Protein AF-A0A852DL63-F1 (afdb_monomer_lite)

Organism: Passerina amoena (NCBI:txid142471)

pLDDT: mean 70.19, std 13.66, range [42.47, 93.62]

Radius of gyration: 17.82 Å; chains: 1; bounding box: 45×31×42 Å

Structure (mmCIF, N/CA/C/O backbone):
data_AF-A0A852DL63-F1
#
_entry.id   AF-A0A852DL63-F1
#
loop_
_atom_site.group_PDB
_atom_site.id
_atom_site.type_symbol
_atom_site.label_atom_id
_atom_site.label_alt_id
_atom_site.label_comp_id
_atom_site.label_asym_id
_atom_site.label_entity_id
_atom_site.label_seq_id
_atom_site.pdbx_PDB_ins_code
_atom_site.Cartn_x
_atom_site.Cartn_y
_atom_site.Cartn_z
_atom_site.occupancy
_atom_site.B_iso_or_equiv
_atom_site.auth_seq_id
_atom_site.auth_comp_id
_atom_site.auth_asym_id
_atom_site.auth_atom_id
_atom_site.pdbx_PDB_model_num
ATOM 1 N N . LEU A 1 1 ? 13.808 -12.473 4.435 1.00 52.59 1 LEU A N 1
ATOM 2 C CA . LEU A 1 1 ? 12.927 -13.322 3.592 1.00 52.59 1 LEU A CA 1
ATOM 3 C C . LEU A 1 1 ? 12.210 -12.532 2.491 1.00 52.59 1 LEU A C 1
ATOM 5 O O . LEU A 1 1 ? 12.434 -12.867 1.335 1.00 52.59 1 LEU A O 1
ATOM 9 N N . GLN A 1 2 ? 11.446 -11.468 2.790 1.00 59.06 2 GLN A N 1
ATOM 10 C CA . GLN A 1 2 ? 10.781 -10.628 1.766 1.00 59.06 2 GLN A CA 1
ATOM 11 C C . GLN A 1 2 ? 11.739 -10.111 0.679 1.00 59.06 2 GLN A C 1
ATOM 13 O O . GLN A 1 2 ? 11.499 -10.349 -0.498 1.00 59.06 2 GLN A O 1
ATOM 18 N N . ASN A 1 3 ? 12.883 -9.538 1.064 1.00 59.78 3 ASN A N 1
ATOM 19 C CA . ASN A 1 3 ? 13.889 -9.035 0.118 1.00 59.78 3 ASN A CA 1
ATOM 20 C C . ASN A 1 3 ? 14.410 -10.107 -0.864 1.00 59.78 3 ASN A C 1
ATOM 22 O O . ASN A 1 3 ? 14.654 -9.823 -2.034 1.00 59.78 3 ASN A O 1
ATOM 26 N N . VAL A 1 4 ? 14.536 -11.362 -0.426 1.00 58.53 4 VAL A N 1
ATOM 27 C CA . VAL A 1 4 ? 15.028 -12.462 -1.274 1.00 58.53 4 VAL A CA 1
ATOM 28 C C . VAL A 1 4 ? 13.967 -12.884 -2.300 1.00 58.53 4 VAL A C 1
ATOM 30 O O . VAL A 1 4 ? 14.291 -13.117 -3.464 1.0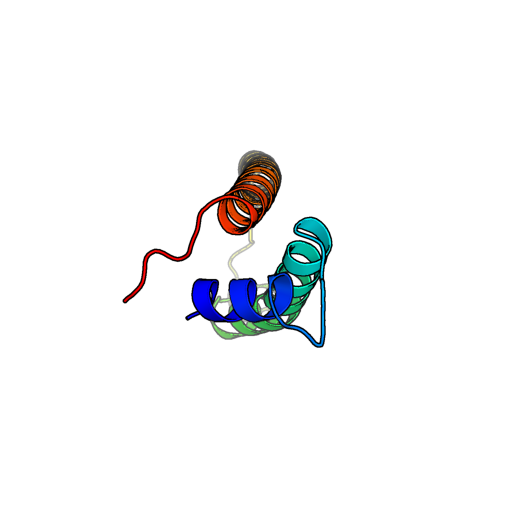0 58.53 4 VAL A O 1
ATOM 33 N N . PHE A 1 5 ? 12.689 -12.918 -1.906 1.00 65.00 5 PHE A N 1
ATOM 34 C CA . PHE A 1 5 ? 11.574 -13.224 -2.811 1.00 65.00 5 PHE A CA 1
ATOM 35 C C . PHE A 1 5 ? 11.274 -12.088 -3.792 1.00 65.00 5 PHE A C 1
ATOM 37 O O . PHE A 1 5 ? 11.117 -12.349 -4.983 1.00 65.00 5 PHE A O 1
ATOM 44 N N . SER A 1 6 ? 11.272 -10.838 -3.321 1.00 55.78 6 SER A N 1
ATOM 45 C CA . SER A 1 6 ? 11.147 -9.636 -4.152 1.00 55.78 6 SER A CA 1
ATOM 46 C C . SER A 1 6 ? 12.163 -9.645 -5.292 1.00 55.78 6 SER A C 1
ATOM 48 O O . SER A 1 6 ? 11.808 -9.454 -6.450 1.00 55.78 6 SER A O 1
ATOM 50 N N . LYS A 1 7 ? 13.416 -9.996 -4.996 1.00 57.16 7 LYS A N 1
ATOM 51 C CA . LYS A 1 7 ? 14.462 -10.113 -6.013 1.00 57.16 7 LYS A CA 1
ATOM 52 C C . LYS A 1 7 ? 14.225 -11.254 -7.007 1.00 57.16 7 LYS A C 1
ATOM 54 O O . LYS A 1 7 ? 14.465 -11.079 -8.197 1.00 57.16 7 LYS A O 1
ATOM 59 N N . LYS A 1 8 ? 13.721 -12.403 -6.548 1.00 61.59 8 LYS A N 1
ATOM 60 C CA . LYS A 1 8 ? 13.400 -13.558 -7.405 1.00 61.59 8 LYS A CA 1
ATOM 61 C C . LYS A 1 8 ? 12.258 -13.264 -8.393 1.00 61.59 8 LYS A C 1
ATOM 63 O O . LYS A 1 8 ? 12.255 -13.823 -9.483 1.00 61.59 8 LYS A O 1
ATOM 68 N N . LEU A 1 9 ? 11.331 -12.375 -8.026 1.00 59.44 9 LEU A N 1
ATOM 69 C CA . LEU A 1 9 ? 10.234 -11.899 -8.883 1.00 59.44 9 LEU A CA 1
ATOM 70 C C . LEU A 1 9 ? 10.643 -10.758 -9.832 1.00 59.44 9 LEU A C 1
ATOM 72 O O . LEU A 1 9 ? 10.005 -10.573 -10.863 1.00 59.44 9 LEU A O 1
ATOM 76 N N . LEU A 1 10 ? 11.692 -10.002 -9.493 1.00 56.44 10 LEU A N 1
ATOM 77 C CA . LEU A 1 10 ? 12.239 -8.929 -10.337 1.00 56.44 10 LEU A CA 1
ATOM 78 C C . LEU A 1 10 ? 13.281 -9.438 -11.354 1.00 56.44 10 LEU A C 1
ATOM 80 O O . LEU A 1 10 ? 13.421 -8.865 -12.430 1.00 56.44 10 LEU A O 1
ATOM 84 N N . SER A 1 11 ? 14.033 -10.489 -11.009 1.00 54.81 11 SER A N 1
ATOM 85 C CA . SER A 1 11 ? 15.226 -10.952 -11.743 1.00 54.81 11 SER A CA 1
ATOM 86 C C . SER A 1 11 ? 15.124 -12.397 -12.258 1.00 54.81 11 SER A C 1
ATOM 88 O O . SER A 1 11 ? 16.131 -12.953 -12.695 1.00 54.81 11 SER A O 1
ATOM 90 N N . GLY A 1 12 ? 13.961 -13.047 -12.160 1.00 56.12 12 GLY A N 1
ATOM 91 C CA . GLY A 1 12 ? 13.790 -14.434 -12.599 1.00 56.12 12 GLY A CA 1
ATOM 92 C C . GLY A 1 12 ? 13.506 -14.545 -14.100 1.00 56.12 12 GLY A C 1
ATOM 93 O O . GLY A 1 12 ? 12.659 -13.824 -14.617 1.00 56.12 12 GLY A O 1
ATOM 94 N N . ASP A 1 13 ? 14.120 -15.519 -14.782 1.00 57.16 13 ASP A N 1
ATOM 95 C CA . ASP A 1 13 ? 13.947 -15.771 -16.231 1.00 57.16 13 ASP A CA 1
ATOM 96 C C . ASP A 1 13 ? 12.489 -16.034 -16.674 1.00 57.16 13 ASP A C 1
ATOM 98 O O . ASP A 1 13 ? 12.186 -16.012 -17.865 1.00 57.16 13 ASP A O 1
ATOM 102 N N . LYS A 1 14 ? 11.566 -16.271 -15.727 1.00 49.66 14 LYS A N 1
ATOM 103 C CA . LYS A 1 14 ? 10.139 -16.552 -15.970 1.00 49.66 14 LYS A CA 1
ATOM 104 C C . LYS A 1 14 ? 9.185 -15.369 -15.740 1.00 49.66 14 LYS A C 1
ATOM 106 O O . LYS A 1 14 ? 8.100 -15.384 -16.308 1.00 49.66 14 LYS A O 1
ATOM 111 N N . TYR A 1 15 ? 9.542 -14.386 -14.907 1.00 51.22 15 TYR A N 1
ATOM 112 C CA . TYR A 1 15 ? 8.677 -13.252 -14.547 1.00 51.22 15 TYR A CA 1
ATOM 113 C C . TYR A 1 15 ? 9.540 -12.002 -14.330 1.00 51.22 15 TYR A C 1
ATOM 115 O O . TYR A 1 15 ? 10.412 -12.000 -13.466 1.00 51.22 15 TYR A O 1
ATOM 123 N N . ARG A 1 16 ? 9.303 -10.948 -15.120 1.00 56.59 16 ARG A N 1
ATOM 124 C CA . ARG A 1 16 ? 9.984 -9.645 -15.024 1.00 56.59 16 ARG A CA 1
ATOM 125 C C . ARG A 1 16 ? 8.993 -8.591 -14.540 1.00 56.59 16 ARG A C 1
ATOM 127 O O . ARG A 1 16 ? 8.549 -7.767 -15.333 1.00 56.59 16 ARG A O 1
ATOM 134 N N . PHE A 1 17 ? 8.613 -8.647 -13.267 1.00 57.91 17 PHE A N 1
ATOM 135 C CA . PHE A 1 17 ? 7.767 -7.595 -12.703 1.00 57.91 17 PHE A CA 1
ATOM 136 C C . PHE A 1 17 ? 8.545 -6.278 -12.603 1.00 57.91 17 PHE A C 1
ATOM 138 O O . PHE A 1 17 ? 9.746 -6.264 -12.332 1.00 57.91 17 PHE A O 1
ATOM 145 N N . SER A 1 18 ? 7.859 -5.161 -12.814 1.00 62.44 18 SER A N 1
ATOM 146 C CA . SER A 1 18 ? 8.381 -3.824 -12.542 1.00 62.44 18 SER A CA 1
ATOM 147 C C . SER A 1 18 ? 8.351 -3.535 -11.034 1.00 62.44 18 SER A C 1
ATOM 149 O O . SER A 1 18 ? 7.503 -4.053 -10.307 1.00 62.44 18 SER A O 1
ATOM 151 N N . ALA A 1 19 ? 9.255 -2.686 -10.538 1.00 63.03 19 ALA A N 1
ATOM 152 C CA . ALA A 1 19 ? 9.299 -2.264 -9.130 1.00 63.03 19 ALA A CA 1
ATOM 153 C C . ALA A 1 19 ? 7.922 -1.817 -8.565 1.00 63.03 19 ALA A C 1
ATOM 155 O O . ALA A 1 19 ? 7.536 -2.306 -7.500 1.00 63.03 19 ALA A O 1
ATOM 156 N N . PRO A 1 20 ? 7.138 -0.972 -9.265 1.00 65.50 20 PRO A N 1
ATOM 157 C CA . PRO A 1 20 ? 5.776 -0.624 -8.850 1.00 65.50 20 PRO A CA 1
ATOM 158 C C . PRO A 1 20 ? 4.771 -1.789 -8.855 1.00 65.50 20 PRO A C 1
ATOM 160 O O . PRO A 1 20 ? 3.894 -1.822 -7.995 1.00 65.50 20 PRO A O 1
ATOM 163 N N . GLU A 1 21 ? 4.888 -2.768 -9.758 1.00 68.75 21 GLU A N 1
ATOM 164 C CA . GLU A 1 21 ? 3.990 -3.937 -9.769 1.00 68.75 21 GLU A CA 1
ATOM 165 C C . GLU A 1 21 ? 4.231 -4.817 -8.544 1.00 68.75 21 GLU A C 1
ATOM 167 O O . GLU A 1 21 ? 3.292 -5.240 -7.869 1.00 68.75 21 GLU A O 1
ATOM 172 N N . LEU A 1 22 ? 5.502 -5.040 -8.201 1.00 69.88 22 LEU A N 1
ATOM 173 C CA . LEU A 1 22 ? 5.863 -5.794 -7.009 1.00 69.88 22 LEU A CA 1
ATOM 174 C C . LEU A 1 22 ? 5.347 -5.109 -5.738 1.00 69.88 22 LEU A C 1
ATOM 176 O O . LEU A 1 22 ? 4.805 -5.778 -4.860 1.00 69.88 22 LEU A O 1
ATOM 180 N N . GLN A 1 23 ? 5.479 -3.784 -5.657 1.00 73.62 23 GLN A N 1
ATOM 181 C CA . GLN A 1 23 ? 4.965 -3.005 -4.537 1.00 73.62 2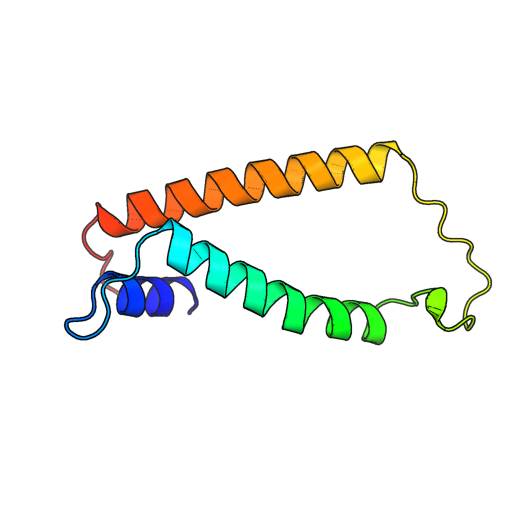3 GLN A CA 1
ATOM 182 C C . GLN A 1 23 ? 3.441 -3.048 -4.430 1.00 73.62 23 GLN A C 1
ATOM 184 O O . GLN A 1 23 ? 2.900 -3.084 -3.325 1.00 73.62 23 GLN A O 1
ATOM 189 N N . PHE A 1 24 ? 2.739 -3.057 -5.562 1.00 80.44 24 PHE A N 1
ATOM 190 C CA . PHE A 1 24 ? 1.290 -3.194 -5.585 1.00 80.44 24 PHE A CA 1
ATOM 191 C C . PHE A 1 24 ? 0.859 -4.546 -5.005 1.00 80.44 24 PHE A C 1
ATOM 193 O O . PHE A 1 24 ? 0.021 -4.585 -4.104 1.00 80.44 24 PHE A O 1
ATOM 200 N N . TYR A 1 25 ? 1.476 -5.649 -5.443 1.00 78.31 25 TYR A N 1
ATOM 201 C CA . TYR A 1 25 ? 1.140 -6.983 -4.939 1.00 78.31 25 TYR A CA 1
ATOM 202 C C . TYR A 1 25 ? 1.488 -7.174 -3.462 1.00 78.31 25 TYR A C 1
ATOM 204 O O . TYR A 1 25 ? 0.705 -7.775 -2.726 1.00 78.31 25 TYR A O 1
ATOM 212 N N . THR A 1 26 ? 2.628 -6.652 -3.000 1.00 80.75 26 THR A N 1
ATOM 213 C CA . THR A 1 26 ? 2.980 -6.713 -1.574 1.00 80.75 26 THR A CA 1
ATOM 214 C C . THR A 1 26 ? 2.028 -5.876 -0.728 1.00 80.75 26 THR A C 1
ATOM 216 O O . THR A 1 26 ? 1.595 -6.347 0.321 1.00 80.75 26 THR A O 1
ATOM 219 N N . SER A 1 27 ? 1.631 -4.693 -1.204 1.00 80.25 27 SER A N 1
ATOM 220 C CA . SER A 1 27 ? 0.629 -3.849 -0.540 1.00 80.25 27 SER A CA 1
ATOM 221 C C . SER A 1 27 ? -0.738 -4.535 -0.479 1.00 80.25 27 SER A C 1
ATOM 223 O O . SER A 1 27 ? -1.361 -4.572 0.579 1.00 80.25 27 SER A O 1
ATOM 225 N N . ALA A 1 28 ? -1.187 -5.150 -1.576 1.00 84.69 28 ALA A N 1
ATOM 226 C CA . ALA A 1 28 ? -2.452 -5.881 -1.621 1.00 84.69 28 ALA A CA 1
ATOM 227 C C . ALA A 1 28 ? -2.457 -7.081 -0.658 1.00 84.69 28 ALA A C 1
ATOM 229 O O . ALA A 1 28 ? -3.401 -7.262 0.111 1.00 84.69 28 ALA A O 1
ATOM 230 N N . ALA A 1 29 ? -1.376 -7.868 -0.642 1.00 85.25 29 ALA A N 1
ATOM 231 C CA . ALA A 1 29 ? -1.221 -8.969 0.305 1.00 85.25 29 ALA A CA 1
ATOM 232 C C . ALA A 1 29 ? -1.185 -8.472 1.760 1.00 85.25 29 ALA A C 1
ATOM 234 O O . ALA A 1 29 ? -1.782 -9.095 2.638 1.00 85.25 29 ALA A O 1
ATOM 235 N N . ALA A 1 30 ? -0.528 -7.337 2.018 1.00 84.19 30 ALA A N 1
ATOM 236 C CA . ALA A 1 30 ? -0.496 -6.723 3.339 1.00 84.19 30 ALA A CA 1
ATOM 237 C C . ALA A 1 30 ? -1.901 -6.321 3.803 1.00 84.19 30 ALA A C 1
ATOM 239 O O . ALA A 1 30 ? -2.258 -6.640 4.926 1.00 84.19 30 ALA A O 1
ATOM 240 N N . VAL A 1 31 ? -2.736 -5.724 2.948 1.00 87.50 31 VAL A N 1
ATOM 241 C CA . VAL A 1 31 ? -4.134 -5.390 3.287 1.00 87.50 31 VAL A CA 1
ATOM 242 C C . VAL A 1 31 ? -4.927 -6.638 3.691 1.00 87.50 31 VAL A C 1
ATOM 244 O O . VAL A 1 31 ? -5.589 -6.638 4.730 1.00 87.50 31 VAL A O 1
ATOM 247 N N . VAL A 1 32 ? -4.813 -7.724 2.917 1.00 87.88 32 VAL A N 1
ATOM 248 C CA . VAL A 1 32 ? -5.523 -8.989 3.183 1.00 87.88 32 VAL A CA 1
ATOM 249 C C . VAL A 1 32 ? -5.068 -9.647 4.487 1.00 87.88 32 VAL A C 1
ATOM 251 O O . VAL A 1 32 ? -5.883 -10.263 5.166 1.00 87.88 32 VAL A O 1
ATOM 254 N N . MET A 1 33 ? -3.793 -9.519 4.861 1.00 85.81 33 MET A N 1
ATOM 255 C CA . MET A 1 33 ? -3.271 -10.104 6.102 1.00 85.81 33 MET A CA 1
ATOM 256 C C . MET A 1 33 ? -3.456 -9.197 7.326 1.00 85.81 33 MET A C 1
ATOM 258 O O . MET A 1 33 ? -3.770 -9.686 8.411 1.00 85.81 33 MET A O 1
ATOM 262 N N . LEU A 1 34 ? -3.265 -7.885 7.172 1.00 83.75 34 LEU A N 1
ATOM 263 C CA . LEU A 1 34 ? -3.250 -6.925 8.276 1.00 83.75 34 LEU A CA 1
ATOM 264 C C . LEU A 1 34 ? -4.654 -6.562 8.753 1.00 83.75 34 LEU A C 1
ATOM 266 O O . LEU A 1 34 ? -4.829 -6.413 9.956 1.00 83.75 34 LEU A O 1
ATOM 270 N N . ILE A 1 35 ? -5.658 -6.463 7.871 1.00 83.69 35 ILE A N 1
ATOM 271 C CA . ILE A 1 35 ? -7.032 -6.141 8.298 1.00 83.69 35 ILE A CA 1
ATOM 272 C C . ILE A 1 35 ? -7.595 -7.221 9.244 1.00 83.69 35 ILE A C 1
ATOM 274 O O . ILE A 1 35 ? -8.041 -6.864 10.335 1.00 83.69 35 ILE A O 1
ATOM 278 N N . PRO A 1 36 ? -7.552 -8.529 8.915 1.00 82.94 36 PRO A N 1
ATOM 279 C CA . PRO A 1 36 ? -8.052 -9.566 9.818 1.00 82.94 36 PRO A CA 1
ATOM 280 C C . PRO A 1 36 ? -7.234 -9.677 11.104 1.00 82.94 36 PRO A C 1
ATOM 282 O O . PRO A 1 36 ? -7.809 -9.832 12.178 1.00 82.94 36 PRO A O 1
ATOM 285 N N . ALA A 1 37 ? -5.904 -9.565 11.011 1.00 84.31 37 ALA A N 1
ATOM 286 C CA . ALA A 1 37 ? -5.040 -9.573 12.186 1.00 84.31 37 ALA A CA 1
ATOM 287 C C . ALA A 1 37 ? -5.366 -8.394 13.114 1.00 84.31 37 ALA A C 1
ATOM 289 O O . ALA A 1 37 ? -5.531 -8.586 14.313 1.00 84.31 37 ALA A O 1
ATOM 290 N N . TRP A 1 38 ? -5.538 -7.191 12.569 1.00 81.94 38 TRP A N 1
ATOM 291 C CA . TRP A 1 38 ? -5.931 -6.014 13.336 1.00 81.94 38 TRP A CA 1
ATOM 292 C C . TRP A 1 38 ? -7.286 -6.207 14.027 1.00 81.94 38 TRP A C 1
ATOM 294 O O . TRP A 1 38 ? -7.391 -5.939 15.219 1.00 81.94 38 TRP A O 1
ATOM 304 N N . ILE A 1 39 ? -8.286 -6.757 13.328 1.00 79.44 39 ILE A N 1
ATOM 305 C CA . ILE A 1 39 ? -9.609 -7.064 13.904 1.00 79.44 39 ILE A CA 1
ATOM 306 C C . ILE A 1 39 ? -9.528 -8.096 15.035 1.00 79.44 39 ILE A C 1
ATOM 308 O O . ILE A 1 39 ? -10.262 -7.989 16.014 1.00 79.44 39 ILE A O 1
ATOM 312 N N . PHE A 1 40 ? -8.672 -9.107 14.893 1.00 78.75 40 PHE A N 1
ATOM 313 C CA . PHE A 1 40 ? -8.552 -10.187 15.870 1.00 78.75 40 PHE A CA 1
ATOM 314 C C . PHE A 1 40 ? -7.727 -9.792 17.101 1.00 78.75 40 PHE A C 1
ATOM 316 O O . PHE A 1 40 ? -8.069 -10.177 18.217 1.00 78.75 40 PHE A O 1
ATOM 323 N N . PHE A 1 41 ? -6.627 -9.060 16.902 1.00 77.19 41 PHE A N 1
ATOM 324 C CA . PHE A 1 41 ? -5.659 -8.748 17.957 1.00 77.19 41 PHE A CA 1
ATOM 325 C C . PHE A 1 41 ? -5.911 -7.419 18.662 1.00 77.19 41 PHE A C 1
ATOM 327 O O . PHE A 1 41 ? -5.490 -7.264 19.806 1.00 77.19 41 PHE A O 1
ATOM 334 N N . MET A 1 42 ? -6.556 -6.454 18.007 1.00 71.38 42 MET A N 1
ATOM 335 C CA . MET A 1 42 ? -6.959 -5.225 18.676 1.00 71.38 42 MET A CA 1
ATOM 336 C C . MET A 1 42 ? -8.404 -5.326 19.146 1.00 71.38 42 MET A C 1
ATOM 338 O O . MET A 1 42 ? -9.255 -5.871 18.451 1.00 71.38 42 MET A O 1
ATOM 342 N N . ASP A 1 43 ? -8.692 -4.753 20.318 1.00 62.25 43 ASP A N 1
ATOM 343 C CA . ASP A 1 43 ? -10.058 -4.528 20.796 1.00 62.25 43 ASP A CA 1
ATOM 344 C C . ASP A 1 43 ? -10.739 -3.494 19.890 1.00 62.25 43 ASP A C 1
ATOM 346 O O . ASP A 1 43 ? -10.855 -2.313 20.227 1.00 62.25 43 ASP A O 1
ATOM 350 N N . VAL A 1 44 ? -11.133 -3.912 18.688 1.00 59.38 44 VAL A N 1
ATOM 351 C CA . VAL A 1 44 ? -11.785 -3.030 17.729 1.00 59.38 44 VAL A CA 1
ATOM 352 C C . VAL A 1 44 ? -13.228 -2.823 18.201 1.00 59.38 44 VAL A C 1
ATOM 354 O O . VAL A 1 44 ? -13.996 -3.789 18.287 1.00 59.38 44 VAL A O 1
ATOM 357 N N . PRO A 1 45 ? -13.657 -1.577 18.481 1.00 55.94 45 PRO A N 1
ATOM 358 C CA . PRO A 1 45 ? -15.002 -1.305 18.989 1.00 55.94 45 PRO A CA 1
ATOM 359 C C . PRO A 1 45 ? -16.119 -1.621 17.982 1.00 55.94 45 PRO A C 1
ATOM 361 O O . PRO A 1 45 ? -17.289 -1.576 18.346 1.00 55.94 45 PRO A O 1
ATOM 364 N N . VAL A 1 46 ? -15.781 -2.020 16.748 1.00 54.84 46 VAL A N 1
ATOM 365 C CA . VAL A 1 46 ? -16.724 -2.509 15.724 1.00 54.84 46 VAL A CA 1
ATOM 366 C C . VAL A 1 46 ? -17.525 -3.726 16.214 1.00 54.84 46 VAL A C 1
ATOM 368 O O . VAL A 1 46 ? -18.662 -3.913 15.798 1.00 54.84 46 VAL A O 1
ATOM 371 N N . ILE A 1 47 ? -16.978 -4.522 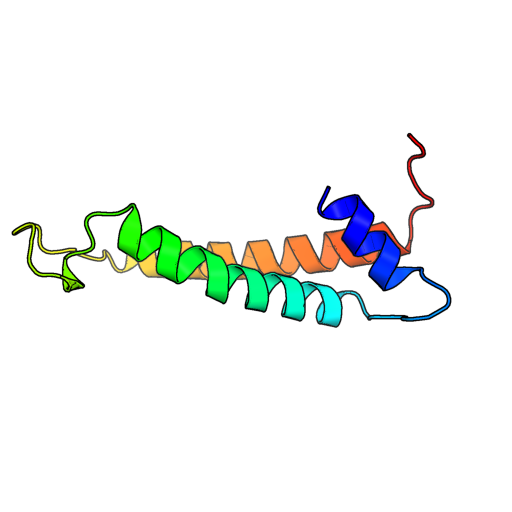17.144 1.00 56.94 47 ILE A N 1
ATOM 372 C CA . ILE A 1 47 ? -17.661 -5.688 17.740 1.00 56.94 47 ILE A CA 1
ATOM 373 C C . ILE A 1 47 ? -18.361 -5.326 19.073 1.00 56.94 47 ILE A C 1
ATOM 375 O O . ILE A 1 47 ? -18.942 -6.179 19.737 1.00 56.94 47 ILE A O 1
ATOM 379 N N . GLY A 1 48 ? -18.357 -4.052 19.486 1.00 53.03 48 GLY A N 1
ATOM 380 C CA . GLY A 1 48 ? -19.134 -3.560 20.633 1.00 53.03 48 GLY A CA 1
ATOM 381 C C . GLY A 1 48 ? -18.725 -4.115 22.006 1.00 53.03 48 GLY A C 1
ATOM 382 O O . GLY A 1 48 ? -19.425 -3.885 22.987 1.00 53.03 48 GLY A O 1
ATOM 383 N N . LYS A 1 49 ? -17.605 -4.846 22.105 1.00 55.47 49 LYS A N 1
ATOM 384 C CA . LYS A 1 49 ? -17.194 -5.541 23.341 1.00 55.47 49 LYS A CA 1
ATOM 385 C C . LYS A 1 49 ? -16.504 -4.662 24.383 1.00 55.47 49 LYS A C 1
ATOM 387 O O . LYS A 1 49 ? -16.470 -5.037 25.548 1.00 55.47 49 LYS A O 1
ATOM 392 N N . SER A 1 50 ? -16.013 -3.490 23.997 1.00 55.34 50 SER A N 1
ATOM 393 C CA . SER A 1 50 ? -15.383 -2.540 24.913 1.00 55.34 50 SER A CA 1
ATOM 394 C C . SER A 1 50 ? -15.989 -1.166 24.679 1.00 55.34 50 SER A C 1
ATOM 396 O O . SER A 1 50 ? -15.860 -0.620 23.589 1.00 55.34 50 SER A O 1
ATOM 398 N N . GLY A 1 51 ? -16.627 -0.585 25.700 1.00 54.56 51 GLY A N 1
ATOM 399 C CA . GLY A 1 51 ? -17.230 0.759 25.686 1.00 54.56 51 GLY A CA 1
ATOM 400 C C . GLY A 1 51 ? -16.240 1.923 25.504 1.00 54.56 51 GLY A C 1
ATOM 401 O O . GLY A 1 51 ? -16.511 3.040 25.933 1.00 54.56 51 GLY A O 1
ATOM 402 N N . ARG A 1 52 ? -15.075 1.677 24.894 1.00 56.69 52 AR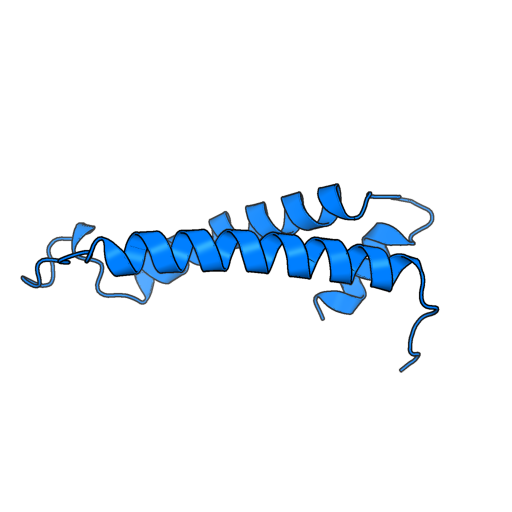G A N 1
ATOM 403 C CA . ARG A 1 52 ? -14.116 2.694 24.470 1.00 56.69 52 ARG A CA 1
ATOM 404 C C . ARG A 1 52 ? -14.540 3.225 23.105 1.00 56.69 52 ARG A C 1
ATOM 406 O O . ARG A 1 52 ? -14.372 2.558 22.089 1.00 56.69 52 ARG A O 1
ATOM 413 N N . SER A 1 53 ? -15.066 4.445 23.093 1.00 55.12 53 SER A N 1
ATOM 414 C CA . SER A 1 53 ? -15.193 5.236 21.870 1.00 55.12 53 SER A CA 1
ATOM 415 C C . SER A 1 53 ? -13.799 5.457 21.278 1.00 55.12 53 SER A C 1
ATOM 417 O O . SER A 1 53 ? -12.919 6.013 21.940 1.00 55.12 53 SER A O 1
ATOM 419 N N . PHE A 1 54 ? -13.580 4.990 20.050 1.00 57.75 54 PHE A N 1
ATOM 420 C CA . PHE A 1 54 ? -12.368 5.294 19.297 1.00 57.75 54 PHE A CA 1
ATOM 421 C C . PHE A 1 54 ? -12.483 6.744 18.812 1.00 57.75 54 PHE A C 1
ATOM 423 O O . PHE A 1 54 ? -13.053 7.014 17.758 1.00 57.75 54 PHE A O 1
ATOM 430 N N . SER A 1 55 ? -11.994 7.698 19.606 1.00 61.06 55 SER A N 1
ATOM 431 C CA . SER A 1 55 ? -11.848 9.077 19.137 1.00 61.06 55 SER A CA 1
ATOM 432 C C . SER A 1 55 ? -10.630 9.128 18.227 1.00 61.06 55 SER A C 1
ATOM 434 O O . SER A 1 55 ? -9.488 9.216 18.682 1.00 61.06 55 SER A O 1
ATOM 436 N N . TYR A 1 56 ? -10.867 8.978 16.929 1.00 65.62 56 TYR A N 1
ATOM 437 C CA . TYR A 1 56 ? -9.818 9.136 15.941 1.00 65.62 56 TYR A CA 1
ATOM 438 C C . TYR A 1 56 ? -9.521 10.630 15.811 1.00 65.62 56 TYR A C 1
ATOM 440 O O . TYR A 1 56 ? -10.292 11.371 15.205 1.00 65.62 56 TYR A O 1
ATOM 448 N N . ASN A 1 57 ? -8.433 11.093 16.431 1.00 77.38 57 ASN A N 1
ATOM 449 C CA . ASN A 1 57 ? -8.008 12.478 16.269 1.00 77.38 57 ASN A CA 1
ATOM 450 C C . ASN A 1 57 ? -7.665 12.713 14.785 1.00 77.38 57 ASN A C 1
ATOM 452 O O . ASN A 1 57 ? -6.959 11.907 14.175 1.00 77.38 57 ASN A O 1
ATOM 456 N N . GLN A 1 58 ? -8.160 13.805 14.204 1.00 83.94 58 GLN A N 1
ATOM 457 C CA . GLN A 1 58 ? -7.874 14.200 12.825 1.00 83.94 58 GLN A CA 1
ATOM 458 C C . GLN A 1 58 ? -6.362 14.261 12.554 1.00 83.94 58 GLN A C 1
ATOM 460 O O . GLN A 1 58 ? -5.917 13.858 11.479 1.00 83.94 58 GLN A O 1
ATOM 465 N N . ASP A 1 59 ? -5.566 14.650 13.554 1.00 86.25 59 ASP A N 1
ATOM 466 C CA . ASP A 1 59 ? -4.103 14.645 13.474 1.00 86.25 59 ASP A CA 1
ATOM 467 C C . ASP A 1 59 ? -3.544 13.241 13.201 1.00 86.25 59 ASP A C 1
ATOM 469 O O . ASP A 1 59 ? -2.631 13.077 12.396 1.00 86.25 59 ASP A O 1
ATOM 473 N N . ILE A 1 60 ? -4.127 12.204 13.816 1.00 84.38 60 ILE A N 1
ATOM 474 C CA . ILE A 1 60 ? -3.723 10.805 13.618 1.00 84.38 60 ILE A CA 1
ATOM 475 C C . ILE A 1 60 ? -4.054 10.353 12.189 1.00 84.38 60 ILE A C 1
ATOM 477 O O . ILE A 1 60 ? -3.266 9.626 11.587 1.00 84.38 60 ILE A O 1
ATOM 481 N N . VAL A 1 61 ? -5.175 10.810 11.611 1.00 86.56 61 VAL A N 1
ATOM 482 C CA . VAL A 1 61 ? -5.511 10.523 10.199 1.00 86.56 61 VAL A CA 1
ATOM 483 C C . VAL A 1 61 ? -4.449 11.114 9.285 1.00 86.56 61 VAL A C 1
ATOM 485 O O . VAL A 1 61 ? -3.926 10.420 8.417 1.00 86.56 61 VAL A O 1
ATOM 488 N N . ILE A 1 62 ? -4.114 12.388 9.495 1.00 90.06 62 ILE A N 1
ATOM 489 C CA . ILE A 1 62 ? -3.136 13.107 8.676 1.00 90.06 62 ILE A CA 1
ATOM 490 C C . ILE A 1 62 ? -1.759 12.448 8.796 1.00 90.06 62 ILE A C 1
ATOM 492 O O . ILE A 1 62 ? -1.114 12.202 7.778 1.00 90.06 62 ILE A O 1
ATOM 496 N N . LEU A 1 63 ? -1.336 12.097 10.013 1.00 88.88 63 LEU A N 1
ATOM 497 C CA . LEU A 1 63 ? -0.074 11.399 10.255 1.00 88.88 63 LEU A CA 1
ATOM 498 C C . LEU A 1 63 ? -0.006 10.058 9.515 1.00 88.88 63 LEU A C 1
ATOM 500 O O . LEU A 1 63 ? 1.009 9.773 8.888 1.00 88.88 63 LEU A O 1
ATOM 504 N N . LEU A 1 64 ? -1.082 9.267 9.521 1.00 88.06 64 LEU A N 1
ATOM 505 C CA . LEU A 1 64 ? -1.126 7.982 8.812 1.00 88.06 64 LEU A CA 1
ATOM 506 C C . LEU A 1 64 ? -1.147 8.132 7.289 1.00 88.06 64 LEU A C 1
ATOM 508 O O . LEU A 1 64 ? -0.571 7.305 6.585 1.00 88.06 64 LEU A O 1
ATOM 512 N N . LEU A 1 65 ? -1.771 9.188 6.763 1.00 90.12 65 LEU A N 1
ATOM 513 C CA . LEU A 1 65 ? -1.713 9.489 5.331 1.00 90.12 65 LEU A CA 1
ATOM 514 C C . LEU A 1 65 ? -0.292 9.866 4.903 1.00 90.12 65 LEU A C 1
ATOM 516 O O . LEU A 1 65 ? 0.194 9.368 3.888 1.00 90.12 65 LEU A O 1
ATOM 520 N N . ILE A 1 66 ? 0.383 10.713 5.686 1.00 93.62 66 ILE A N 1
ATOM 521 C CA . ILE A 1 66 ? 1.778 11.090 5.434 1.00 93.62 66 ILE A CA 1
ATOM 522 C C . ILE A 1 66 ? 2.679 9.853 5.511 1.00 93.62 66 ILE A C 1
ATOM 524 O O . ILE A 1 66 ? 3.478 9.635 4.602 1.00 93.62 66 ILE A O 1
ATOM 528 N N . ASP A 1 67 ? 2.516 9.023 6.543 1.00 90.44 67 ASP A N 1
ATOM 529 C CA . ASP A 1 67 ? 3.258 7.769 6.703 1.00 90.44 67 ASP A CA 1
ATOM 530 C C . ASP A 1 67 ? 3.068 6.839 5.496 1.00 90.44 67 ASP A C 1
ATOM 532 O O . ASP A 1 67 ? 4.047 6.383 4.910 1.00 90.44 67 ASP A O 1
ATOM 536 N N . GLY A 1 68 ? 1.829 6.657 5.028 1.00 87.00 68 GLY A N 1
ATOM 537 C CA . GLY A 1 68 ? 1.533 5.848 3.844 1.00 87.00 68 GLY A CA 1
ATOM 538 C C . GLY A 1 68 ? 2.201 6.365 2.565 1.00 87.00 68 GLY A C 1
ATOM 539 O O . GLY A 1 68 ? 2.744 5.577 1.785 1.00 87.00 68 GLY A O 1
ATOM 540 N N . VAL A 1 69 ? 2.217 7.686 2.351 1.00 90.25 69 VAL A N 1
ATOM 541 C CA . VAL A 1 69 ? 2.905 8.304 1.202 1.00 90.25 69 VAL A CA 1
ATOM 542 C C . VAL A 1 69 ? 4.418 8.103 1.300 1.00 90.25 69 VAL A C 1
ATOM 544 O O . VAL A 1 69 ? 5.047 7.679 0.327 1.00 90.25 69 VAL A O 1
ATOM 547 N N . LEU A 1 70 ? 5.010 8.364 2.467 1.00 90.81 70 LEU A N 1
ATOM 548 C CA . LEU A 1 70 ? 6.446 8.184 2.692 1.00 90.81 70 LEU A CA 1
ATOM 549 C C . LEU A 1 70 ? 6.860 6.717 2.542 1.00 90.81 70 LEU A C 1
ATOM 551 O O . LEU A 1 70 ? 7.858 6.430 1.879 1.00 90.81 70 LEU A O 1
ATOM 555 N N . PHE A 1 71 ? 6.070 5.789 3.078 1.00 86.75 71 PHE A N 1
ATOM 556 C CA . PHE A 1 71 ? 6.273 4.352 2.929 1.00 86.75 71 PHE A CA 1
ATOM 557 C C . PHE A 1 71 ? 6.208 3.919 1.461 1.00 86.75 71 PHE A C 1
ATOM 559 O O . PHE A 1 71 ? 7.031 3.113 1.011 1.00 86.75 71 PHE A O 1
ATOM 566 N N . HIS A 1 72 ? 5.276 4.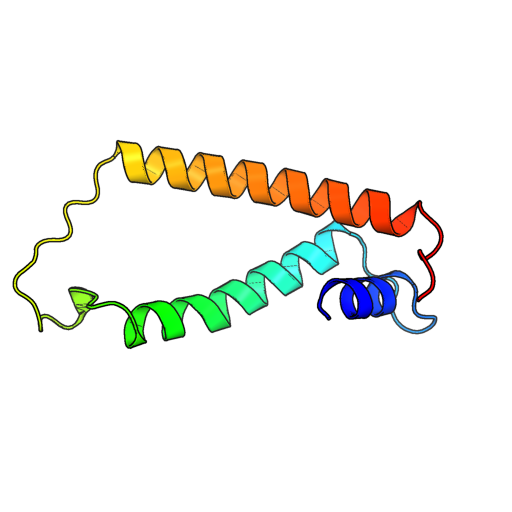483 0.685 1.00 83.25 72 HIS A N 1
ATOM 567 C CA . HIS A 1 72 ? 5.181 4.199 -0.741 1.00 83.25 72 HIS A CA 1
ATOM 568 C C . HIS A 1 72 ? 6.446 4.653 -1.483 1.00 83.25 72 HIS A C 1
ATOM 570 O O . HIS A 1 72 ? 7.047 3.861 -2.210 1.00 83.25 72 HIS A O 1
ATOM 576 N N . LEU A 1 73 ? 6.889 5.893 -1.258 1.00 83.06 73 LEU A N 1
ATOM 577 C CA . LEU A 1 73 ? 8.094 6.448 -1.882 1.00 83.06 73 LEU A CA 1
ATOM 578 C C . LEU A 1 73 ? 9.366 5.695 -1.469 1.00 83.06 73 LEU A C 1
ATOM 580 O O . LEU A 1 73 ? 10.215 5.405 -2.317 1.00 83.06 73 LEU A O 1
ATOM 584 N N . GLN A 1 74 ? 9.485 5.331 -0.189 1.00 86.12 74 GLN A N 1
ATOM 585 C CA . GLN A 1 74 ? 10.589 4.523 0.325 1.00 86.12 74 GLN A CA 1
ATOM 586 C C . GLN A 1 74 ? 10.633 3.158 -0.366 1.00 86.12 74 GLN A C 1
ATOM 588 O O . GLN A 1 74 ? 11.693 2.742 -0.831 1.00 86.12 74 GLN A O 1
ATOM 593 N N . SER A 1 75 ? 9.490 2.482 -0.478 1.00 75.56 75 SER A N 1
ATOM 594 C CA . SER A 1 75 ? 9.398 1.151 -1.081 1.00 75.56 75 SER A CA 1
ATOM 595 C C . SER A 1 75 ? 9.708 1.171 -2.583 1.00 75.56 75 SER A C 1
ATOM 597 O O . SER A 1 75 ? 10.499 0.344 -3.039 1.00 75.56 75 SER A O 1
ATOM 599 N N . VAL A 1 76 ? 9.201 2.156 -3.345 1.00 76.25 76 VAL A N 1
ATOM 600 C CA . VAL A 1 76 ? 9.538 2.317 -4.777 1.00 76.25 76 VAL A CA 1
ATOM 601 C C . VAL A 1 76 ? 11.044 2.518 -4.931 1.00 76.25 76 VAL A C 1
ATOM 603 O O . VAL A 1 76 ? 11.686 1.857 -5.749 1.00 76.25 76 VAL A O 1
ATOM 606 N N . THR A 1 77 ? 11.618 3.412 -4.123 1.00 79.81 77 THR A N 1
ATOM 607 C CA . THR A 1 77 ? 13.050 3.731 -4.160 1.00 79.81 77 THR A CA 1
ATOM 608 C C . THR A 1 77 ? 13.892 2.507 -3.802 1.00 79.81 77 THR A C 1
ATOM 610 O O . THR A 1 77 ? 14.872 2.214 -4.486 1.00 79.81 77 THR A O 1
ATOM 613 N N . ALA A 1 78 ? 13.489 1.739 -2.786 1.00 75.88 78 ALA A N 1
ATOM 614 C CA . ALA A 1 78 ? 14.160 0.510 -2.378 1.00 75.88 78 ALA A CA 1
ATOM 615 C C . ALA A 1 78 ? 14.121 -0.560 -3.479 1.00 75.88 78 ALA A C 1
ATOM 617 O O . ALA A 1 78 ? 15.145 -1.184 -3.753 1.00 75.88 78 ALA A O 1
ATOM 618 N N . TYR A 1 79 ? 12.986 -0.746 -4.159 1.00 68.44 79 TYR A N 1
ATOM 619 C CA . TYR A 1 79 ? 12.880 -1.693 -5.272 1.00 68.44 79 TYR A CA 1
ATOM 620 C C . TYR A 1 79 ? 13.659 -1.238 -6.513 1.00 68.44 79 TYR A C 1
ATOM 622 O O . TYR A 1 79 ? 14.321 -2.058 -7.151 1.00 68.44 79 TYR A O 1
ATOM 630 N N . ALA A 1 80 ? 13.653 0.060 -6.829 1.00 70.69 80 ALA A N 1
ATOM 631 C CA . ALA A 1 80 ? 14.463 0.626 -7.907 1.00 70.69 80 ALA A CA 1
ATOM 632 C C . ALA A 1 80 ? 15.966 0.442 -7.639 1.00 70.69 80 ALA A C 1
ATOM 634 O O . ALA A 1 80 ? 16.713 0.032 -8.530 1.00 70.69 80 ALA A O 1
ATOM 635 N N . LEU A 1 81 ? 16.399 0.671 -6.396 1.00 70.38 81 LEU A N 1
ATOM 636 C CA . LEU A 1 81 ? 17.767 0.424 -5.955 1.00 70.38 81 LEU A CA 1
ATOM 637 C C . LEU A 1 81 ? 18.112 -1.071 -6.024 1.00 70.38 81 LEU A C 1
ATOM 639 O O . LEU A 1 81 ? 19.149 -1.450 -6.564 1.00 70.38 81 LEU A O 1
ATOM 643 N N . MET A 1 82 ? 17.214 -1.940 -5.561 1.00 66.25 82 MET A N 1
ATOM 644 C CA . MET A 1 82 ? 17.395 -3.393 -5.587 1.00 66.25 82 MET A CA 1
ATOM 645 C C . MET A 1 82 ? 17.530 -3.963 -7.008 1.00 66.25 82 MET A C 1
ATOM 647 O O . MET A 1 82 ? 18.196 -4.982 -7.192 1.00 66.25 82 MET A O 1
ATOM 651 N N . GLY A 1 83 ? 16.939 -3.303 -8.008 1.00 61.28 83 GLY A N 1
ATOM 652 C CA . GLY A 1 83 ? 17.120 -3.625 -9.426 1.00 61.28 83 GLY A CA 1
ATOM 653 C C . GLY A 1 83 ? 18.441 -3.130 -10.035 1.00 61.28 83 GLY A C 1
ATOM 654 O O . GLY A 1 83 ? 18.809 -3.585 -11.115 1.00 61.28 83 GLY A O 1
ATOM 655 N N . LYS A 1 84 ? 19.157 -2.207 -9.374 1.00 61.84 84 LYS A N 1
ATOM 656 C CA . LYS A 1 84 ? 20.397 -1.580 -9.873 1.00 61.84 84 LYS A CA 1
ATOM 657 C C . LYS A 1 84 ? 21.668 -2.071 -9.176 1.00 61.84 84 LYS A C 1
ATOM 659 O O . LYS A 1 84 ? 22.736 -1.983 -9.774 1.00 61.84 84 LYS A O 1
ATOM 664 N N . ILE A 1 85 ? 21.575 -2.591 -7.951 1.00 64.38 85 ILE A N 1
ATOM 665 C CA . ILE A 1 85 ? 22.722 -3.155 -7.223 1.00 64.38 85 ILE A CA 1
ATOM 666 C C . ILE A 1 85 ? 22.778 -4.680 -7.435 1.00 64.38 85 ILE A C 1
ATOM 668 O O . ILE A 1 85 ? 21.763 -5.379 -7.304 1.00 64.38 85 ILE A O 1
ATOM 672 N N . SER A 1 86 ? 23.968 -5.223 -7.738 1.00 51.16 86 SER A N 1
ATOM 673 C CA . SER A 1 86 ? 24.185 -6.679 -7.726 1.00 51.16 86 SER A CA 1
ATOM 674 C C . SER A 1 86 ? 23.861 -7.241 -6.327 1.00 51.16 86 SER A C 1
ATOM 676 O O . SER A 1 86 ? 23.843 -6.496 -5.345 1.00 51.16 86 SER A O 1
ATOM 678 N N . PRO A 1 87 ? 23.481 -8.525 -6.194 1.00 49.34 87 PRO A N 1
ATOM 679 C CA . PRO A 1 87 ? 23.146 -9.078 -4.887 1.00 49.34 87 PRO A CA 1
ATOM 680 C C . PRO A 1 87 ? 24.315 -8.881 -3.931 1.00 49.34 87 PRO A C 1
ATOM 682 O O . PRO A 1 87 ? 25.418 -9.318 -4.238 1.00 49.34 87 PRO A O 1
ATOM 685 N N . VAL A 1 88 ? 24.052 -8.287 -2.765 1.00 51.44 88 VAL A N 1
ATOM 686 C CA . VAL A 1 88 ? 24.880 -8.580 -1.598 1.00 51.44 88 VAL A CA 1
ATOM 687 C C . VAL A 1 88 ? 24.628 -10.060 -1.334 1.00 51.44 88 VAL A C 1
ATOM 689 O O . VAL A 1 88 ? 23.562 -10.458 -0.862 1.00 51.44 88 VAL A O 1
ATOM 692 N N . THR A 1 89 ? 25.533 -10.867 -1.873 1.00 50.12 89 THR A N 1
ATOM 693 C CA . THR A 1 89 ? 25.619 -12.305 -1.683 1.00 50.12 89 THR A CA 1
ATOM 694 C C . THR A 1 89 ? 25.664 -12.569 -0.185 1.00 50.12 89 THR A C 1
ATOM 696 O O . THR A 1 89 ? 26.458 -11.941 0.518 1.00 50.12 89 THR A O 1
ATOM 699 N N . PHE A 1 90 ? 24.786 -13.452 0.287 1.00 42.47 90 PHE A N 1
ATOM 700 C CA . PHE A 1 90 ? 25.064 -14.207 1.504 1.00 42.47 90 PHE A CA 1
ATOM 701 C C . PHE A 1 90 ? 26.153 -15.232 1.200 1.00 42.47 90 PHE A C 1
ATOM 703 O O . PHE A 1 90 ? 26.139 -15.750 0.056 1.00 42.47 90 PHE A O 1
#

Sequence (90 aa):
LQNVFSKKLLSGDKYRFSAPELQFYTSAAAV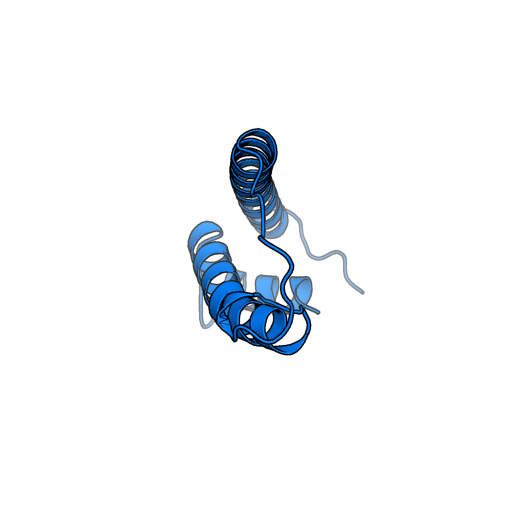VMLIPAWIFFMDVPVIGKSGRSFSYNQDIVILLLIDGVLFHLQSVTAYALMGKISPVTF

Foldseek 3Di:
DLLVVLLCQCPPPVHNDQLVRSVVVVVVVCCVPVVVVCVVVDPDCVVVPDPDDPPPDVVNVVVVVVVVVVVSVVSSVVSVVSNVDDDPDD

Secondary structure (DSSP, 8-state):
-HHHHHHHHHSBTTB---HHHHHHHHHHHHHHHHHHHHHHHS--GGGS-S-------HHHHHHHHHHHHHHHHHHHHHHHHHTTSPP---

InterPro domains:
  IPR004853 Sugar phosphate transporter domain [PF03151] (1-90)